Protein AF-A0A2D8RGD4-F1 (afdb_monomer_lite)

Sequence (128 aa):
MRTASVRATDQARSRNVQPSVYADGVKSLLLRKIRKAEHELVQLKMDYCRFIFGLSFGALVVSNGKLYVVDQVETETMQLLDTGDWSRPALQARPVDALAVSKKQLSAPVQLAPDWEIFRPADRTGRI

Structure (mmCIF, N/CA/C/O backbone):
data_AF-A0A2D8RGD4-F1
#
_entry.id   AF-A0A2D8RGD4-F1
#
loop_
_atom_site.group_PDB
_atom_site.id
_atom_site.type_symbol
_atom_site.label_atom_id
_atom_site.label_alt_id
_atom_site.label_comp_id
_atom_site.label_asym_id
_atom_site.label_entity_id
_atom_site.label_seq_id
_atom_site.pdbx_PDB_ins_code
_atom_site.Cartn_x
_atom_site.Cartn_y
_atom_site.Cartn_z
_atom_site.occupancy
_atom_site.B_iso_or_equiv
_atom_site.auth_seq_id
_atom_site.auth_comp_id
_atom_site.auth_asym_id
_atom_site.auth_atom_id
_atom_site.pdbx_PDB_model_num
ATOM 1 N N . MET A 1 1 ? 68.388 1.152 -61.575 1.00 41.06 1 MET A N 1
ATOM 2 C CA . MET A 1 1 ? 67.118 1.911 -61.565 1.00 41.06 1 MET A CA 1
ATOM 3 C C . MET A 1 1 ? 65.993 0.972 -61.139 1.00 41.06 1 MET A C 1
ATOM 5 O O . MET A 1 1 ? 65.692 0.047 -61.877 1.00 41.06 1 MET A O 1
ATOM 9 N N . ARG A 1 2 ? 65.443 1.136 -59.928 1.00 38.53 2 ARG A N 1
ATOM 10 C CA . ARG A 1 2 ? 64.254 0.419 -59.431 1.00 38.53 2 ARG A CA 1
ATOM 11 C C . ARG A 1 2 ? 63.224 1.479 -59.049 1.00 38.53 2 ARG A C 1
ATOM 13 O O . ARG A 1 2 ? 63.503 2.293 -58.175 1.00 38.53 2 ARG A O 1
ATOM 20 N N . THR A 1 3 ? 62.083 1.484 -59.720 1.00 45.16 3 THR A N 1
ATOM 21 C CA . THR A 1 3 ? 60.926 2.323 -59.400 1.00 45.16 3 THR A CA 1
ATOM 22 C C . THR A 1 3 ? 59.779 1.460 -58.882 1.00 45.16 3 THR A C 1
ATOM 24 O O . THR A 1 3 ? 59.635 0.304 -59.271 1.00 45.16 3 THR A O 1
ATOM 27 N N . ALA A 1 4 ? 58.969 2.097 -58.031 1.00 47.09 4 ALA A N 1
ATOM 28 C CA . ALA A 1 4 ? 57.676 1.688 -57.485 1.00 47.09 4 ALA A CA 1
ATOM 29 C C . ALA A 1 4 ? 57.671 0.646 -56.346 1.00 47.09 4 ALA A C 1
ATOM 31 O O . ALA A 1 4 ? 57.632 -0.560 -56.559 1.00 47.09 4 ALA A O 1
ATOM 32 N N . SER A 1 5 ? 57.545 1.150 -55.113 1.00 44.25 5 SER A N 1
ATOM 33 C CA . SER A 1 5 ? 56.768 0.481 -54.066 1.00 44.25 5 SER A CA 1
ATOM 34 C C . SER A 1 5 ? 55.856 1.519 -53.414 1.00 44.25 5 SER A C 1
ATOM 36 O O . SER A 1 5 ? 56.257 2.257 -52.520 1.00 44.25 5 SER A O 1
ATOM 38 N N . VAL A 1 6 ? 54.634 1.617 -53.937 1.00 54.03 6 VAL A N 1
ATOM 39 C CA . VAL A 1 6 ? 53.503 2.272 -53.276 1.00 54.03 6 VAL A CA 1
ATOM 40 C C . VAL A 1 6 ? 52.426 1.207 -53.113 1.00 54.03 6 VAL A C 1
ATOM 42 O O . VAL A 1 6 ? 51.729 0.878 -54.069 1.00 54.03 6 VAL A O 1
ATOM 45 N N . ARG A 1 7 ? 52.316 0.653 -51.905 1.00 44.59 7 ARG A N 1
ATOM 46 C CA . ARG A 1 7 ? 51.092 0.081 -51.319 1.00 44.59 7 ARG A CA 1
ATOM 47 C C . ARG A 1 7 ? 51.188 0.379 -49.822 1.00 44.59 7 ARG A C 1
ATOM 49 O O . ARG A 1 7 ? 52.087 -0.116 -49.160 1.00 44.59 7 ARG A O 1
ATOM 56 N N . ALA A 1 8 ? 50.512 1.411 -49.331 1.00 51.66 8 ALA A N 1
ATOM 57 C CA . ALA A 1 8 ? 49.110 1.350 -48.926 1.00 51.66 8 ALA A CA 1
ATOM 58 C C . ALA A 1 8 ? 48.865 0.236 -47.898 1.00 51.66 8 ALA A C 1
ATOM 60 O O . ALA A 1 8 ? 48.439 -0.854 -48.255 1.00 51.66 8 ALA A O 1
ATOM 61 N N . THR A 1 9 ? 49.094 0.560 -46.627 1.00 51.34 9 THR A N 1
ATOM 62 C CA . THR A 1 9 ? 48.307 0.043 -45.501 1.00 51.34 9 THR A CA 1
ATOM 63 C C . THR A 1 9 ? 48.176 1.161 -44.477 1.00 51.34 9 THR A C 1
ATOM 65 O O . THR A 1 9 ? 48.845 1.194 -43.447 1.00 51.34 9 THR A O 1
ATOM 68 N N . ASP A 1 10 ? 47.308 2.109 -44.815 1.00 50.66 10 ASP A N 1
ATOM 69 C CA . ASP A 1 10 ? 46.517 2.851 -43.843 1.00 50.66 10 ASP A CA 1
ATOM 70 C C . ASP A 1 10 ? 45.517 1.840 -43.262 1.00 50.66 10 ASP A C 1
ATOM 72 O O . ASP A 1 10 ? 44.430 1.633 -43.800 1.00 50.66 10 ASP A O 1
ATOM 76 N N . GLN A 1 11 ? 45.952 1.059 -42.268 1.00 50.38 11 GLN A N 1
ATOM 77 C CA . GLN A 1 11 ? 45.113 0.035 -41.658 1.00 50.38 11 GLN A CA 1
ATOM 78 C C . GLN A 1 11 ? 44.819 0.408 -40.215 1.00 50.38 11 GLN A C 1
ATOM 80 O O . GLN A 1 11 ? 45.558 0.108 -39.284 1.00 50.38 11 GLN A O 1
ATOM 85 N N . ALA A 1 12 ? 43.667 1.062 -40.095 1.00 45.91 12 ALA A N 1
ATOM 86 C CA . ALA A 1 12 ? 42.737 0.908 -38.997 1.00 45.91 12 ALA A CA 1
ATOM 87 C C . ALA A 1 12 ? 43.338 1.169 -37.616 1.00 45.91 12 ALA A C 1
ATOM 89 O O . ALA A 1 12 ? 43.724 0.282 -36.857 1.00 45.91 12 ALA A O 1
ATOM 90 N N . ARG A 1 13 ? 43.239 2.445 -37.261 1.00 45.28 13 ARG A N 1
ATOM 91 C CA . ARG A 1 13 ? 43.004 2.965 -35.918 1.00 45.28 13 ARG A CA 1
ATOM 92 C C . ARG A 1 13 ? 41.840 2.203 -35.254 1.00 45.28 13 ARG A C 1
ATOM 94 O O . ARG A 1 13 ? 40.733 2.721 -35.135 1.00 45.28 13 ARG A O 1
ATOM 101 N N . SER A 1 14 ? 42.079 0.962 -34.839 1.00 46.16 14 SER A N 1
ATOM 102 C CA . SER A 1 14 ? 41.156 0.172 -34.036 1.00 46.16 14 SER A CA 1
ATOM 103 C C . SER A 1 14 ? 41.191 0.760 -32.632 1.00 46.16 14 SER A C 1
ATOM 105 O O . SER A 1 14 ? 41.989 0.381 -31.775 1.00 46.16 14 SER A O 1
ATOM 107 N N . ARG A 1 15 ? 40.382 1.804 -32.424 1.00 55.75 15 ARG A N 1
ATOM 108 C CA . ARG A 1 15 ? 40.025 2.263 -31.086 1.00 55.75 15 ARG A CA 1
ATOM 109 C C . ARG A 1 15 ? 39.308 1.092 -30.425 1.00 55.75 15 ARG A C 1
ATOM 111 O O . ARG A 1 15 ? 38.109 0.920 -30.608 1.00 55.75 15 ARG A O 1
ATOM 118 N N . ASN A 1 16 ? 40.067 0.303 -29.672 1.00 52.88 16 ASN A N 1
ATOM 119 C CA . ASN A 1 16 ? 39.555 -0.569 -28.627 1.00 52.88 16 ASN A CA 1
ATOM 120 C C . ASN A 1 16 ? 38.773 0.318 -27.648 1.00 52.88 16 ASN A C 1
ATOM 122 O O . ASN A 1 16 ? 39.326 0.847 -26.684 1.00 52.88 16 ASN A O 1
ATOM 126 N N . VAL A 1 17 ? 37.490 0.549 -27.927 1.00 56.53 17 VAL A N 1
ATOM 127 C CA . VAL A 1 17 ? 36.562 1.025 -26.907 1.00 56.53 17 VAL A CA 1
ATOM 128 C C . VAL A 1 17 ? 36.437 -0.140 -25.943 1.00 56.53 17 VAL A C 1
ATOM 130 O O . VAL A 1 17 ? 35.811 -1.143 -26.267 1.00 56.53 17 VAL A O 1
ATOM 133 N N . GLN A 1 18 ? 37.126 -0.030 -24.807 1.00 55.38 18 GLN A N 1
ATOM 134 C CA . GLN A 1 18 ? 37.074 -0.994 -23.713 1.00 55.38 18 GLN A CA 1
ATOM 135 C C . GLN A 1 18 ? 35.596 -1.301 -23.405 1.00 55.38 18 GLN A C 1
ATOM 137 O O . GLN A 1 18 ? 34.888 -0.403 -22.935 1.00 55.38 18 GLN A O 1
ATOM 142 N N . PRO A 1 19 ? 35.107 -2.527 -23.677 1.00 55.00 19 PRO A N 1
ATOM 143 C CA . PRO A 1 19 ? 33.698 -2.876 -23.492 1.00 55.00 19 PRO A CA 1
ATOM 144 C C . PRO A 1 19 ? 33.215 -2.655 -22.054 1.00 55.00 19 PRO A C 1
ATOM 146 O O . PRO A 1 19 ? 32.034 -2.393 -21.839 1.00 55.00 19 PRO A O 1
ATOM 149 N N . SER A 1 20 ? 34.134 -2.697 -21.083 1.00 63.41 20 SER A N 1
ATOM 150 C CA . SER A 1 20 ? 33.866 -2.474 -19.661 1.00 63.41 20 SER A CA 1
ATOM 151 C C . SER A 1 20 ? 33.299 -1.085 -19.367 1.00 63.41 20 SER A C 1
ATOM 153 O O . SER A 1 20 ? 32.288 -0.986 -18.687 1.00 63.41 20 SER A O 1
ATOM 155 N N . VAL A 1 21 ? 33.852 -0.013 -19.944 1.00 62.34 21 VAL A N 1
ATOM 156 C CA . VAL A 1 21 ? 33.427 1.365 -19.619 1.00 62.34 21 VAL A CA 1
ATOM 157 C C . VAL A 1 21 ? 32.029 1.670 -20.166 1.00 62.34 21 VAL A C 1
ATOM 159 O O . VAL A 1 21 ? 31.222 2.328 -19.507 1.00 62.34 21 VAL A O 1
ATOM 162 N N . TYR A 1 22 ? 31.712 1.162 -21.359 1.00 69.62 22 TYR A N 1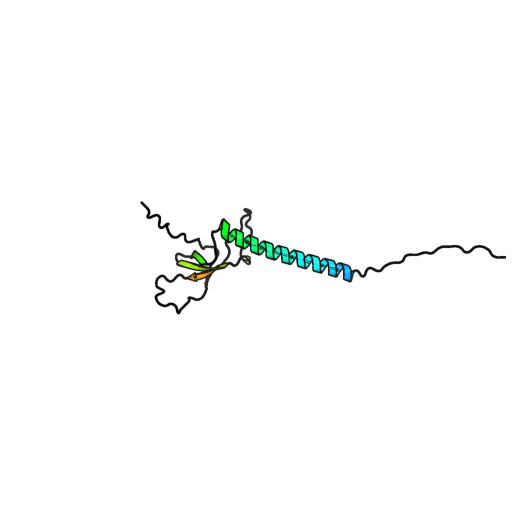
ATOM 163 C CA . TYR A 1 22 ? 30.365 1.275 -21.921 1.00 69.62 22 TYR A CA 1
ATOM 164 C C . TYR A 1 22 ? 29.363 0.409 -21.143 1.00 69.62 22 TYR A C 1
ATOM 166 O O . TYR A 1 22 ? 28.285 0.889 -20.792 1.00 69.62 22 TYR A O 1
ATOM 174 N N . ALA A 1 23 ? 29.731 -0.833 -20.814 1.00 77.75 23 ALA A N 1
ATOM 175 C CA . ALA A 1 23 ? 28.897 -1.730 -20.018 1.00 77.75 23 ALA A CA 1
ATOM 176 C C . ALA A 1 23 ? 28.605 -1.165 -18.616 1.00 77.75 23 ALA A C 1
ATOM 178 O O . ALA A 1 23 ? 27.465 -1.236 -18.156 1.00 77.75 23 ALA A O 1
ATOM 179 N N . ASP A 1 24 ? 29.585 -0.527 -17.975 1.00 82.31 24 ASP A N 1
ATOM 180 C CA . ASP A 1 24 ? 29.432 0.111 -16.664 1.00 82.31 24 ASP A CA 1
ATOM 181 C C . ASP A 1 24 ? 28.535 1.360 -16.731 1.00 82.31 24 ASP A C 1
ATOM 183 O O . ASP A 1 24 ? 27.671 1.575 -15.869 1.00 82.31 24 ASP A O 1
ATOM 187 N N . GLY A 1 25 ? 28.660 2.158 -17.798 1.00 89.94 25 GLY A N 1
ATOM 188 C CA . GLY A 1 25 ? 27.772 3.292 -18.068 1.00 89.94 25 GLY A CA 1
ATOM 189 C C . GLY A 1 25 ? 26.319 2.867 -18.307 1.00 89.94 25 GLY A C 1
ATOM 190 O O . GLY A 1 25 ? 25.389 3.451 -17.747 1.00 89.94 25 GLY A O 1
ATOM 191 N N . VAL A 1 26 ? 26.103 1.804 -19.084 1.00 93.31 26 VAL A N 1
ATOM 192 C CA . VAL A 1 26 ? 24.759 1.260 -19.332 1.00 93.31 26 VAL A CA 1
ATOM 193 C C . VAL A 1 26 ? 24.175 0.645 -18.059 1.00 93.31 26 VAL A C 1
ATOM 195 O O . VAL A 1 26 ? 23.033 0.942 -17.706 1.00 93.31 26 VAL A O 1
ATOM 198 N N . LYS A 1 27 ? 24.952 -0.153 -17.320 1.00 94.31 27 LYS A N 1
ATOM 199 C CA . LYS A 1 27 ? 24.528 -0.765 -16.052 1.00 94.31 27 LYS A CA 1
ATOM 200 C C . LYS A 1 27 ? 24.097 0.287 -15.032 1.00 94.31 27 LYS A C 1
ATOM 202 O O . LYS A 1 27 ? 23.022 0.168 -14.445 1.00 94.31 27 LYS A O 1
ATOM 207 N N . SER A 1 28 ? 24.901 1.330 -14.831 1.00 94.50 28 SER A N 1
ATOM 208 C CA . SER A 1 28 ? 24.573 2.412 -13.894 1.00 94.50 28 SER A CA 1
ATOM 209 C C . SER A 1 28 ? 23.312 3.180 -14.307 1.00 94.50 28 SER A C 1
ATOM 211 O O . SER A 1 28 ? 22.463 3.472 -13.459 1.00 94.50 28 SER A O 1
ATOM 213 N N . LEU A 1 29 ? 23.126 3.438 -15.607 1.00 96.62 29 LEU A N 1
ATOM 214 C CA . LEU A 1 29 ? 21.899 4.035 -16.135 1.00 96.62 29 LEU A CA 1
ATOM 215 C C . LEU A 1 29 ? 20.669 3.161 -15.856 1.00 96.62 29 LEU A C 1
ATOM 217 O O . LEU A 1 29 ? 19.642 3.687 -15.423 1.00 96.62 29 LEU A O 1
ATOM 221 N N . LEU A 1 30 ? 20.761 1.852 -16.106 1.00 96.62 30 LEU A N 1
ATOM 222 C CA . LEU A 1 30 ? 19.666 0.909 -15.872 1.00 96.62 30 LEU A CA 1
ATOM 223 C C . LEU A 1 30 ? 19.297 0.839 -14.390 1.00 96.62 30 LEU A C 1
ATOM 225 O O . LEU A 1 30 ? 18.125 0.988 -14.061 1.00 96.62 30 LEU A O 1
ATOM 229 N N . LEU A 1 31 ? 20.280 0.727 -13.492 1.00 97.06 31 LEU A N 1
ATOM 230 C CA . LEU A 1 31 ? 20.033 0.738 -12.045 1.00 97.06 31 LEU A CA 1
ATOM 231 C C . LEU A 1 31 ? 19.339 2.025 -11.590 1.00 97.06 31 LEU A C 1
ATOM 233 O O . LEU A 1 31 ? 18.412 1.978 -10.784 1.00 97.06 31 LEU A O 1
ATOM 237 N N . ARG A 1 32 ? 19.741 3.182 -12.131 1.00 98.00 32 ARG A N 1
ATOM 238 C CA . ARG A 1 32 ? 19.075 4.458 -11.837 1.00 98.00 32 ARG A CA 1
ATOM 239 C C . ARG A 1 32 ? 17.622 4.469 -12.314 1.00 98.00 32 ARG A C 1
ATOM 241 O O . ARG A 1 32 ? 16.763 4.981 -11.604 1.00 98.00 32 ARG A O 1
ATOM 248 N N . LYS A 1 33 ? 17.348 3.929 -13.506 1.00 98.19 33 LYS A N 1
ATOM 249 C CA . LYS A 1 33 ? 15.984 3.837 -14.051 1.00 98.19 33 LYS A CA 1
ATOM 250 C C . LYS A 1 33 ? 15.104 2.902 -13.225 1.00 98.19 33 LYS A C 1
ATOM 252 O O . LYS A 1 33 ? 13.980 3.279 -12.926 1.00 98.19 33 LYS A O 1
ATOM 257 N N . ILE A 1 34 ? 15.631 1.743 -12.829 1.00 98.00 34 ILE A N 1
ATOM 258 C CA . ILE A 1 34 ? 14.927 0.771 -11.984 1.00 98.00 34 ILE A CA 1
ATOM 259 C C . ILE A 1 34 ? 14.552 1.414 -10.649 1.00 98.00 34 ILE A C 1
ATOM 261 O O . ILE A 1 34 ? 13.372 1.502 -10.345 1.00 98.00 34 ILE A O 1
ATOM 265 N N . ARG A 1 35 ? 15.519 1.995 -9.927 1.00 97.88 35 ARG A N 1
ATOM 266 C CA . ARG A 1 35 ? 15.257 2.666 -8.639 1.00 97.88 35 ARG A CA 1
ATOM 267 C C . ARG A 1 35 ? 14.229 3.787 -8.747 1.00 97.88 35 ARG A C 1
ATOM 269 O O . ARG A 1 35 ? 13.420 3.980 -7.846 1.00 97.88 35 ARG A O 1
ATOM 276 N N . LYS A 1 36 ? 14.268 4.545 -9.848 1.00 97.94 36 LYS A N 1
ATOM 277 C CA . LYS A 1 36 ? 13.278 5.593 -10.108 1.00 97.94 36 LYS A CA 1
ATOM 278 C C . LYS A 1 36 ? 11.879 4.991 -10.274 1.00 97.94 36 LYS A C 1
ATOM 280 O O . LYS A 1 36 ? 10.953 5.464 -9.626 1.00 97.94 36 LYS A O 1
ATOM 285 N N . ALA A 1 37 ? 11.747 3.954 -11.098 1.00 98.19 37 ALA A N 1
ATOM 286 C CA . ALA A 1 37 ? 10.475 3.276 -11.324 1.00 98.19 37 ALA A CA 1
ATOM 287 C C . ALA A 1 37 ? 9.942 2.595 -10.049 1.00 98.19 37 ALA A C 1
ATOM 289 O O . ALA A 1 37 ? 8.748 2.655 -9.784 1.00 98.19 37 ALA A O 1
ATOM 290 N N . GLU A 1 38 ? 10.815 2.000 -9.232 1.00 96.81 38 GLU A N 1
ATOM 291 C CA . GLU A 1 38 ? 10.456 1.415 -7.933 1.00 96.81 38 GLU A CA 1
ATOM 292 C C . GLU A 1 38 ? 9.878 2.472 -6.984 1.00 96.81 38 GLU A C 1
ATOM 294 O O . GLU A 1 38 ? 8.810 2.271 -6.408 1.00 96.81 38 GLU A O 1
ATOM 299 N N . HIS A 1 39 ? 10.535 3.629 -6.868 1.00 97.62 39 HIS A N 1
ATOM 300 C CA . HIS A 1 39 ? 10.038 4.735 -6.051 1.00 97.62 39 HIS A CA 1
ATOM 301 C C . HIS A 1 39 ? 8.700 5.287 -6.571 1.00 97.62 39 HIS A C 1
ATOM 303 O O . HIS A 1 39 ? 7.777 5.512 -5.788 1.00 97.62 39 HIS A O 1
ATOM 309 N N . GLU A 1 40 ? 8.572 5.476 -7.889 1.00 97.62 40 GLU A N 1
ATOM 310 C CA . GLU A 1 40 ? 7.315 5.902 -8.520 1.00 97.62 40 GLU A CA 1
ATOM 311 C C . GLU A 1 40 ? 6.184 4.895 -8.257 1.00 97.62 40 GLU A C 1
ATOM 313 O O . GLU A 1 40 ? 5.070 5.297 -7.926 1.00 97.62 40 GLU A O 1
ATOM 318 N N . LEU A 1 41 ? 6.467 3.590 -8.321 1.00 96.25 41 LEU A N 1
ATOM 319 C CA . LEU A 1 41 ? 5.485 2.547 -8.031 1.00 96.25 41 LEU A CA 1
ATOM 320 C C . LEU A 1 41 ? 5.025 2.573 -6.567 1.00 96.25 41 LEU A C 1
ATOM 322 O O . LEU A 1 41 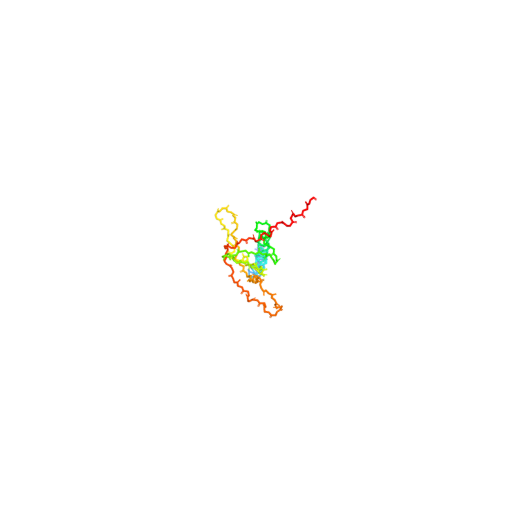? 3.827 2.472 -6.311 1.00 96.25 41 LEU A O 1
ATOM 326 N N . VAL A 1 42 ? 5.943 2.730 -5.607 1.00 95.44 42 VAL A N 1
ATOM 327 C CA . VAL A 1 42 ? 5.592 2.848 -4.179 1.00 95.44 42 VAL A CA 1
ATOM 328 C C . VAL A 1 42 ? 4.684 4.055 -3.943 1.00 95.44 42 VAL A C 1
ATOM 330 O O . VAL A 1 42 ? 3.677 3.942 -3.242 1.00 95.44 42 VAL A O 1
ATOM 333 N N . GLN A 1 43 ? 4.991 5.193 -4.569 1.00 94.94 43 GLN A N 1
ATOM 334 C CA . GLN A 1 43 ? 4.162 6.390 -4.469 1.00 94.94 43 GLN A CA 1
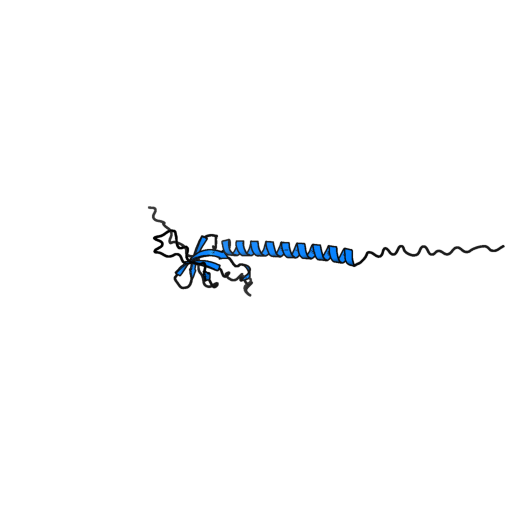ATOM 335 C C . GLN A 1 43 ? 2.758 6.157 -5.049 1.00 94.94 43 GLN A C 1
ATOM 337 O O . GLN A 1 43 ? 1.766 6.454 -4.385 1.00 94.94 43 GLN A O 1
ATOM 342 N N . LEU A 1 44 ? 2.659 5.551 -6.236 1.00 96.75 44 LEU A N 1
ATOM 343 C CA . LEU A 1 44 ? 1.371 5.225 -6.855 1.00 96.75 44 LEU A CA 1
ATOM 344 C C . LEU A 1 44 ? 0.549 4.241 -6.013 1.00 96.75 44 LEU A C 1
ATOM 346 O O . LEU A 1 44 ? -0.666 4.394 -5.910 1.00 96.75 44 LEU A O 1
ATOM 350 N N . LYS A 1 45 ? 1.189 3.259 -5.368 1.00 95.75 45 LYS A N 1
ATOM 351 C CA . LYS A 1 45 ? 0.520 2.346 -4.428 1.00 95.75 45 LYS A CA 1
ATOM 352 C C . LYS A 1 45 ? -0.045 3.087 -3.212 1.00 95.75 45 LYS A C 1
ATOM 354 O O . LYS A 1 45 ? -1.171 2.806 -2.803 1.00 95.75 45 LYS A O 1
ATOM 359 N N . MET A 1 46 ? 0.696 4.046 -2.653 1.00 94.88 46 MET A N 1
ATOM 360 C CA . MET A 1 46 ? 0.203 4.896 -1.559 1.00 94.88 46 MET A CA 1
ATOM 361 C C . MET A 1 46 ? -0.983 5.761 -1.996 1.00 94.88 46 MET A C 1
ATOM 363 O O . MET A 1 46 ? -1.978 5.843 -1.274 1.00 94.88 46 MET A O 1
ATOM 367 N N . ASP A 1 47 ? -0.913 6.357 -3.188 1.00 95.50 47 ASP A N 1
ATOM 368 C CA . ASP A 1 47 ? -2.021 7.126 -3.758 1.00 95.50 47 ASP A CA 1
ATOM 369 C C . ASP A 1 47 ? -3.250 6.234 -3.986 1.00 95.50 47 ASP A C 1
ATOM 371 O O . ASP A 1 47 ? -4.363 6.614 -3.623 1.00 95.50 47 ASP A O 1
ATOM 375 N N . TYR A 1 48 ? -3.063 5.011 -4.491 1.00 96.00 48 TYR A N 1
ATOM 376 C CA . TYR A 1 48 ? -4.140 4.031 -4.633 1.00 96.00 48 TYR A CA 1
ATOM 377 C C . TYR A 1 48 ? -4.785 3.708 -3.278 1.00 96.00 48 TYR A C 1
ATOM 379 O O . TYR A 1 48 ? -6.009 3.751 -3.149 1.00 96.00 48 TYR A O 1
ATOM 387 N N . CYS A 1 49 ? -3.984 3.478 -2.231 1.00 94.06 49 CYS A N 1
ATOM 388 C CA . CYS A 1 49 ? -4.501 3.263 -0.876 1.00 94.06 49 CYS A CA 1
ATOM 389 C C . CYS A 1 49 ? -5.333 4.454 -0.385 1.00 94.06 49 CYS A C 1
ATOM 391 O O . CYS A 1 49 ? -6.417 4.274 0.172 1.00 94.06 49 CYS A O 1
ATOM 393 N N . ARG A 1 50 ? -4.860 5.676 -0.637 1.00 93.31 50 ARG A N 1
ATOM 394 C CA . ARG A 1 50 ? -5.551 6.904 -0.245 1.00 93.31 50 ARG A CA 1
ATOM 395 C C . ARG A 1 50 ? -6.864 7.102 -0.995 1.00 93.31 50 ARG A C 1
ATOM 397 O O . ARG A 1 50 ? -7.874 7.396 -0.363 1.00 93.31 50 ARG A O 1
ATOM 404 N N . PHE A 1 51 ? -6.861 6.989 -2.320 1.00 94.19 51 PHE A N 1
ATOM 405 C CA . PHE A 1 51 ? -8.009 7.369 -3.146 1.00 94.19 51 PHE A CA 1
ATOM 406 C C . PHE A 1 51 ? -9.023 6.244 -3.335 1.00 94.19 51 PHE A C 1
ATOM 408 O O . PHE A 1 51 ? -10.219 6.520 -3.375 1.00 94.19 51 PHE A O 1
ATOM 415 N N . ILE A 1 52 ? -8.567 4.993 -3.425 1.00 94.44 52 ILE A N 1
ATOM 416 C CA . ILE A 1 52 ? -9.442 3.842 -3.677 1.00 94.44 52 ILE A CA 1
ATOM 417 C C . ILE A 1 52 ? -9.904 3.218 -2.364 1.00 94.44 52 ILE A C 1
ATOM 419 O O . ILE A 1 52 ? -11.093 2.958 -2.191 1.00 94.44 52 ILE A O 1
ATOM 423 N N . PHE A 1 53 ? -8.993 3.029 -1.405 1.00 92.81 53 PHE A N 1
ATOM 424 C CA . PHE A 1 53 ? -9.356 2.457 -0.105 1.00 92.81 53 PHE A CA 1
ATOM 425 C C . PHE A 1 53 ? -9.726 3.498 0.950 1.00 92.81 53 PHE A C 1
ATOM 427 O O . PHE A 1 53 ? -10.250 3.120 1.992 1.00 92.81 53 PHE A O 1
ATOM 434 N N . GLY A 1 54 ? -9.495 4.791 0.703 1.00 91.12 54 GLY A N 1
ATOM 435 C CA . GLY A 1 54 ? -9.762 5.848 1.684 1.00 91.12 54 GLY A CA 1
ATOM 436 C C . GLY A 1 54 ? -8.773 5.859 2.853 1.00 91.12 54 GLY A C 1
ATOM 437 O O . GLY A 1 54 ? -9.080 6.406 3.911 1.00 91.12 54 GLY A O 1
ATOM 438 N N . LEU A 1 55 ? -7.607 5.231 2.692 1.00 91.06 55 LEU A N 1
ATOM 439 C CA . LEU A 1 55 ? -6.637 5.047 3.760 1.00 91.06 55 LEU A CA 1
ATOM 440 C C . LEU A 1 55 ? -5.648 6.222 3.802 1.00 91.06 55 LEU A C 1
ATOM 442 O O . LEU A 1 55 ? -4.797 6.381 2.930 1.00 91.06 55 LEU A O 1
ATOM 446 N N . SER A 1 56 ? -5.768 7.068 4.825 1.00 81.88 56 SER A N 1
ATOM 447 C CA . SER A 1 56 ? -4.846 8.173 5.111 1.00 81.88 56 SER A CA 1
ATOM 448 C C . SER A 1 56 ? -4.020 7.911 6.372 1.00 81.88 56 SER A C 1
ATOM 450 O O . SER A 1 56 ? -4.334 7.027 7.166 1.00 81.88 56 SER A O 1
ATOM 452 N N . PHE A 1 57 ? -2.977 8.712 6.601 1.00 75.75 57 PHE A N 1
ATOM 453 C CA . PHE A 1 57 ? -2.253 8.685 7.873 1.00 75.75 57 PHE A CA 1
ATOM 454 C C . PHE A 1 57 ? -3.216 8.949 9.041 1.00 75.75 57 PHE A C 1
ATOM 456 O O . PHE A 1 57 ? -4.019 9.884 8.973 1.00 75.75 57 PHE A O 1
ATOM 463 N N . GLY A 1 58 ? -3.166 8.112 10.081 1.00 82.44 58 GLY A N 1
ATOM 464 C CA . GLY A 1 58 ? -4.081 8.193 11.219 1.00 82.44 58 GLY A CA 1
ATOM 465 C C . GLY A 1 58 ? -5.529 7.799 10.908 1.00 82.44 58 GLY A C 1
ATOM 466 O O . GLY A 1 58 ? -6.411 8.070 11.723 1.00 82.44 58 GLY A O 1
ATOM 467 N N . ALA A 1 59 ? -5.797 7.186 9.748 1.00 89.56 59 ALA A N 1
ATOM 468 C CA . ALA A 1 59 ? -7.117 6.652 9.444 1.00 89.56 59 ALA A CA 1
ATOM 469 C C . ALA A 1 59 ? -7.530 5.604 10.481 1.00 89.56 59 ALA A C 1
ATOM 471 O O . ALA A 1 59 ? -6.701 4.877 11.034 1.00 89.56 59 ALA A O 1
ATOM 472 N N . LEU A 1 60 ? -8.835 5.533 10.722 1.00 92.38 60 LEU A N 1
ATOM 473 C CA . LEU A 1 60 ? -9.430 4.526 11.579 1.00 92.38 60 LEU A CA 1
ATOM 474 C C . LEU A 1 60 ? -9.878 3.345 10.726 1.00 92.38 60 LEU A C 1
ATOM 476 O O . LEU A 1 60 ? -10.593 3.522 9.740 1.00 92.38 60 LEU A O 1
ATOM 480 N N . VAL A 1 61 ? -9.474 2.143 11.119 1.00 93.25 61 VAL A N 1
ATOM 481 C CA . VAL A 1 61 ? -9.860 0.896 10.458 1.00 93.25 61 VAL A CA 1
ATOM 482 C C . VAL A 1 61 ? -10.459 -0.075 11.464 1.00 93.25 61 VAL A C 1
ATOM 484 O O . VAL A 1 61 ? -10.066 -0.099 12.629 1.00 93.25 61 VAL A O 1
ATOM 487 N N . VAL A 1 62 ? -11.413 -0.881 11.018 1.00 93.19 62 VAL A N 1
ATOM 488 C CA . VAL A 1 62 ? -11.969 -1.994 11.784 1.00 93.19 62 VAL A CA 1
ATOM 489 C C . VAL A 1 62 ? -11.386 -3.287 11.240 1.00 93.19 62 VAL A C 1
ATOM 491 O O . VAL A 1 62 ? -11.471 -3.538 10.045 1.00 93.19 62 VAL A O 1
ATOM 494 N N . SER A 1 63 ? -10.822 -4.122 12.106 1.00 92.56 63 SER A N 1
ATOM 495 C CA . SER A 1 63 ? -10.466 -5.508 11.780 1.00 92.56 63 SER A CA 1
ATOM 496 C C . SER A 1 63 ? -10.959 -6.396 12.913 1.00 92.56 63 SER A C 1
ATOM 498 O O . SER A 1 63 ? -10.817 -6.045 14.088 1.00 92.56 63 SER A O 1
ATOM 500 N N . ASN A 1 64 ? -11.596 -7.520 12.577 1.00 90.12 64 ASN A N 1
ATOM 501 C CA . ASN A 1 64 ? -12.142 -8.464 13.559 1.00 90.12 64 ASN A CA 1
ATOM 502 C C . ASN A 1 64 ? -13.033 -7.794 14.634 1.00 90.12 64 ASN A C 1
ATOM 504 O O . ASN A 1 64 ? -12.974 -8.127 15.818 1.00 90.12 64 ASN A O 1
ATOM 508 N N . GLY A 1 65 ? -13.825 -6.791 14.231 1.00 87.94 65 GLY A N 1
ATOM 509 C CA . GLY A 1 65 ? -14.728 -6.039 15.113 1.00 87.94 65 GLY A CA 1
ATOM 510 C C . GLY A 1 65 ? -14.053 -5.051 16.075 1.00 87.94 65 GLY A C 1
ATOM 511 O O . GLY A 1 65 ? -14.741 -4.436 16.887 1.00 87.94 65 GLY A O 1
ATOM 512 N N . LYS A 1 66 ? -12.728 -4.873 16.003 1.00 90.19 66 LYS A N 1
ATOM 513 C CA . LYS A 1 66 ? -11.969 -3.921 16.827 1.00 90.19 66 LYS A CA 1
ATOM 514 C C . LYS A 1 66 ? -11.499 -2.737 15.994 1.00 90.19 66 LYS A C 1
ATOM 516 O O . LYS A 1 66 ? -11.154 -2.895 14.827 1.00 90.19 66 LYS A O 1
ATOM 521 N N . LEU A 1 67 ? -11.478 -1.559 16.612 1.00 91.31 67 LEU A N 1
ATOM 522 C CA . LEU A 1 67 ? -11.051 -0.314 15.983 1.00 91.31 67 LEU A CA 1
ATOM 523 C C . LEU A 1 67 ? -9.547 -0.099 16.181 1.00 91.31 67 LEU A C 1
ATOM 525 O O . LEU A 1 67 ? -9.038 -0.249 17.292 1.00 91.31 67 LEU A O 1
ATOM 529 N N . TYR A 1 68 ? -8.854 0.304 15.122 1.00 91.62 68 TYR A N 1
ATOM 530 C CA . TYR A 1 68 ? -7.424 0.590 15.119 1.00 91.62 68 TYR A CA 1
ATOM 531 C C . TYR A 1 68 ? -7.138 1.926 14.427 1.00 91.62 68 TYR A C 1
ATOM 533 O O . TYR A 1 68 ? -7.827 2.299 13.481 1.00 91.62 68 TYR A O 1
ATOM 541 N N . VAL A 1 69 ? -6.104 2.633 14.882 1.00 91.50 69 VAL A N 1
ATOM 542 C CA . VAL A 1 69 ? -5.502 3.774 14.178 1.00 91.50 69 VAL A CA 1
ATOM 543 C C . VAL A 1 69 ? -4.324 3.259 13.369 1.00 91.50 69 VAL A C 1
ATOM 545 O O . VAL A 1 69 ? -3.434 2.613 13.923 1.00 91.50 69 VAL A O 1
ATOM 548 N N . VAL A 1 70 ? -4.310 3.562 12.074 1.00 92.12 70 VAL A N 1
ATOM 549 C CA . VAL A 1 70 ? -3.218 3.184 11.175 1.00 92.12 70 VAL A CA 1
ATOM 550 C C . VAL A 1 70 ? -1.990 4.057 11.428 1.00 92.12 70 VAL A C 1
ATOM 552 O O . VAL A 1 70 ? -2.068 5.284 11.330 1.00 92.12 70 VAL A O 1
ATOM 555 N N . ASP A 1 71 ? -0.854 3.411 11.690 1.00 90.56 71 ASP A N 1
ATOM 556 C CA . ASP A 1 71 ? 0.451 4.060 11.826 1.00 90.56 71 ASP A CA 1
ATOM 557 C C . ASP A 1 71 ? 1.266 3.953 10.528 1.00 90.56 71 ASP A C 1
ATOM 559 O O . ASP A 1 71 ? 1.837 4.947 10.075 1.00 90.56 71 ASP A O 1
ATOM 563 N N . GLN A 1 72 ? 1.311 2.764 9.911 1.00 91.44 72 GLN A N 1
ATOM 564 C CA . GLN A 1 72 ? 2.051 2.519 8.668 1.00 91.44 72 GLN A CA 1
ATOM 565 C C . GLN A 1 72 ? 1.296 1.602 7.700 1.00 91.44 72 GLN A C 1
ATOM 567 O O . GLN A 1 72 ? 0.483 0.766 8.097 1.00 91.44 72 GLN A O 1
ATOM 572 N N . VAL A 1 73 ? 1.608 1.768 6.413 1.00 93.50 73 VAL A N 1
ATOM 573 C CA . VAL A 1 73 ? 1.015 1.033 5.289 1.00 93.50 73 VAL A CA 1
ATOM 574 C C . VAL A 1 73 ? 2.106 0.246 4.581 1.00 93.50 73 VAL A C 1
ATOM 576 O O . VAL A 1 73 ? 3.055 0.835 4.062 1.00 93.50 73 VAL A O 1
ATOM 579 N N . GLU A 1 74 ? 1.968 -1.075 4.513 1.00 93.19 74 GLU A N 1
ATOM 580 C CA . GLU A 1 74 ? 2.964 -1.939 3.878 1.00 93.19 74 GLU A CA 1
ATOM 581 C C . GLU A 1 74 ? 2.613 -2.189 2.412 1.00 93.19 74 GLU A C 1
ATOM 583 O O . GLU A 1 74 ? 2.058 -3.221 2.033 1.00 93.19 74 GLU A O 1
ATOM 588 N N . THR A 1 75 ? 2.951 -1.228 1.554 1.00 93.12 75 THR A N 1
ATOM 589 C CA . THR A 1 75 ? 2.652 -1.280 0.109 1.00 93.12 75 THR A CA 1
ATOM 590 C C . THR A 1 75 ? 3.310 -2.452 -0.627 1.00 93.12 75 THR A C 1
ATOM 592 O O . THR A 1 75 ? 2.826 -2.879 -1.679 1.00 93.12 75 THR A O 1
ATOM 595 N N . GLU A 1 76 ? 4.387 -3.015 -0.081 1.00 93.12 76 GLU A N 1
ATOM 596 C CA . GLU A 1 76 ? 5.059 -4.205 -0.618 1.00 93.12 76 GLU A CA 1
ATOM 597 C C . GLU A 1 76 ? 4.157 -5.445 -0.594 1.00 93.12 76 GLU A C 1
ATOM 599 O O . GLU A 1 76 ? 4.251 -6.286 -1.483 1.00 93.12 76 GLU A O 1
ATOM 604 N N . THR A 1 77 ? 3.223 -5.519 0.359 1.00 94.50 77 THR A N 1
ATOM 605 C CA . THR A 1 77 ? 2.269 -6.634 0.476 1.00 94.50 77 THR A CA 1
ATOM 606 C C . THR A 1 77 ? 1.134 -6.572 -0.549 1.00 94.50 77 THR A C 1
ATOM 608 O O . THR A 1 77 ? 0.423 -7.558 -0.737 1.00 94.50 77 THR A O 1
ATOM 611 N N . MET A 1 78 ? 0.964 -5.436 -1.235 1.00 94.88 78 MET A N 1
ATOM 612 C CA . MET A 1 78 ? -0.053 -5.284 -2.274 1.00 94.88 78 MET A CA 1
ATOM 613 C C . MET A 1 78 ? 0.327 -6.077 -3.521 1.00 94.88 78 MET A C 1
ATOM 615 O O . MET A 1 78 ? 1.418 -5.895 -4.075 1.00 94.88 78 MET A O 1
ATOM 619 N N . GLN A 1 79 ? -0.622 -6.869 -4.008 1.00 95.00 79 GLN A N 1
ATOM 620 C CA . GLN A 1 79 ? -0.505 -7.675 -5.217 1.00 95.00 79 GLN A CA 1
ATOM 621 C C . GLN A 1 79 ? -1.473 -7.165 -6.283 1.00 95.00 79 GLN A C 1
ATOM 623 O O . GLN A 1 79 ? -2.573 -6.715 -5.962 1.00 95.00 79 GLN A O 1
ATOM 628 N N . LEU A 1 80 ? -1.051 -7.221 -7.547 1.00 94.88 80 LEU A N 1
ATOM 629 C CA . LEU A 1 80 ? -1.941 -6.984 -8.677 1.00 94.88 80 LEU A CA 1
ATOM 630 C C . LEU A 1 80 ? -2.795 -8.239 -8.869 1.00 94.88 80 LEU A C 1
ATOM 632 O O . LEU A 1 80 ? -2.255 -9.330 -9.042 1.00 94.88 80 LEU A O 1
ATOM 636 N N . LEU A 1 81 ? -4.107 -8.078 -8.795 1.00 94.38 81 LEU A N 1
ATOM 637 C CA . LEU A 1 81 ? -5.077 -9.148 -8.972 1.00 94.38 81 LEU A CA 1
ATOM 638 C C . LEU A 1 81 ? -5.356 -9.372 -10.461 1.00 94.38 81 LEU A C 1
ATOM 640 O O . LEU A 1 81 ? -5.149 -8.483 -11.288 1.00 94.38 81 LEU A O 1
ATOM 644 N N . ASP A 1 82 ? -5.913 -10.535 -10.795 1.00 94.88 82 ASP A N 1
ATOM 645 C CA . ASP A 1 82 ? -6.278 -10.886 -12.175 1.00 94.88 82 ASP A CA 1
ATOM 646 C C . ASP A 1 82 ? -7.335 -9.943 -12.779 1.00 94.88 82 ASP A C 1
ATOM 648 O O . ASP A 1 82 ? -7.456 -9.833 -13.997 1.00 94.88 82 ASP A O 1
ATOM 652 N N . THR A 1 83 ? -8.088 -9.227 -11.936 1.00 92.25 83 THR A N 1
ATOM 653 C CA . THR A 1 83 ? -9.053 -8.202 -12.365 1.00 92.25 83 THR A CA 1
ATOM 654 C C . THR A 1 83 ? -8.385 -6.912 -12.845 1.00 92.25 83 THR A C 1
ATOM 656 O O . THR A 1 83 ? -9.048 -6.071 -13.446 1.00 92.25 83 THR A O 1
ATOM 659 N N . GLY A 1 84 ? -7.084 -6.746 -12.587 1.00 91.25 84 GLY A N 1
ATOM 660 C CA . GLY A 1 84 ? -6.342 -5.506 -12.807 1.00 91.25 84 GLY A CA 1
ATOM 661 C C . GLY A 1 84 ? -6.352 -4.546 -11.612 1.00 91.25 84 GLY A C 1
ATOM 662 O O . GLY A 1 84 ? -5.684 -3.513 -11.668 1.00 91.25 84 GLY A O 1
ATOM 663 N N . ASP A 1 85 ? -7.057 -4.881 -10.526 1.00 93.88 85 ASP A N 1
ATOM 664 C CA . ASP A 1 85 ? -7.056 -4.103 -9.283 1.00 93.88 85 ASP A CA 1
ATOM 665 C C . ASP A 1 85 ? -5.896 -4.492 -8.366 1.00 93.88 85 ASP A C 1
ATOM 667 O O . ASP A 1 85 ? -5.371 -5.604 -8.424 1.00 93.88 85 ASP A O 1
ATOM 671 N N . TRP A 1 86 ? -5.514 -3.590 -7.464 1.00 95.25 86 TRP A N 1
ATOM 672 C CA . TRP A 1 86 ? -4.552 -3.915 -6.414 1.00 95.25 86 TRP A CA 1
ATOM 673 C C . TRP A 1 86 ? -5.260 -4.444 -5.167 1.00 95.25 86 TRP A C 1
ATOM 675 O O . TRP A 1 86 ? -6.309 -3.937 -4.773 1.00 95.25 86 TRP A O 1
ATOM 685 N N . SER A 1 87 ? -4.664 -5.435 -4.505 1.00 95.25 87 SER A N 1
ATOM 686 C CA . SER A 1 87 ? -5.139 -5.933 -3.213 1.00 95.25 87 SER A CA 1
ATOM 687 C C . SER A 1 87 ? -4.953 -4.894 -2.099 1.00 95.25 87 SER A C 1
ATOM 689 O O . SER A 1 87 ? -4.111 -3.995 -2.188 1.00 95.25 87 SER A O 1
ATOM 691 N N . ARG A 1 88 ? -5.706 -5.042 -1.000 1.00 95.12 88 ARG A N 1
ATOM 692 C CA . ARG A 1 88 ? -5.467 -4.244 0.211 1.00 95.12 88 ARG A CA 1
ATOM 693 C C . ARG A 1 88 ? -4.075 -4.557 0.787 1.00 95.12 88 ARG A C 1
ATOM 695 O O . ARG A 1 88 ? -3.671 -5.723 0.765 1.00 95.12 88 ARG A O 1
ATOM 702 N N . PRO A 1 89 ? -3.336 -3.551 1.287 1.00 95.50 89 PRO A N 1
ATOM 703 C CA . PRO A 1 89 ? -2.081 -3.770 1.998 1.00 95.50 89 PRO A CA 1
ATOM 704 C C . PRO A 1 89 ? -2.311 -4.339 3.404 1.00 95.50 89 PRO A C 1
ATOM 706 O O . PRO A 1 89 ? -3.347 -4.095 4.029 1.00 95.50 89 PRO A O 1
ATOM 709 N N . ALA A 1 90 ? -1.300 -5.018 3.937 1.00 95.31 90 ALA A N 1
ATOM 710 C CA . ALA A 1 90 ? -1.137 -5.176 5.375 1.00 95.31 90 ALA A CA 1
ATOM 711 C C . ALA A 1 90 ? -0.819 -3.819 6.025 1.00 95.31 90 ALA A C 1
ATOM 713 O O . ALA A 1 90 ? -0.253 -2.917 5.394 1.00 95.31 90 ALA A O 1
ATOM 714 N N . LEU A 1 91 ? -1.198 -3.665 7.291 1.00 94.38 91 LEU A N 1
ATOM 715 C CA . LEU A 1 91 ? -1.025 -2.414 8.029 1.00 94.38 91 LEU A CA 1
ATOM 716 C C . LEU A 1 91 ? -0.326 -2.666 9.355 1.00 94.38 91 LEU A C 1
ATOM 718 O O . LEU A 1 91 ? -0.584 -3.673 10.009 1.00 94.38 91 LEU A O 1
ATOM 722 N N . GLN A 1 92 ? 0.448 -1.687 9.808 1.00 93.00 92 GLN A N 1
ATOM 723 C CA . GLN A 1 92 ? 0.799 -1.573 11.219 1.00 93.00 92 GLN A CA 1
ATOM 724 C C . GLN A 1 92 ? -0.126 -0.549 11.854 1.00 93.00 92 GLN A C 1
ATOM 726 O O . GLN A 1 92 ? -0.204 0.602 11.412 1.00 93.00 92 GLN A O 1
ATOM 731 N N . ALA A 1 93 ? -0.860 -0.979 12.872 1.00 91.50 93 ALA A N 1
ATOM 732 C CA . ALA A 1 93 ? -1.877 -0.160 13.500 1.00 91.50 93 ALA A CA 1
ATOM 733 C C . ALA A 1 93 ? -1.921 -0.390 15.008 1.00 91.50 93 ALA A C 1
ATOM 735 O O . ALA A 1 93 ? -1.573 -1.460 15.510 1.00 91.50 93 ALA A O 1
ATOM 736 N N . ARG A 1 94 ? -2.394 0.610 15.746 1.00 91.06 94 ARG A N 1
ATOM 737 C CA . ARG A 1 94 ? -2.592 0.516 17.194 1.00 91.06 94 ARG A CA 1
ATOM 738 C C . ARG A 1 94 ? -4.072 0.438 17.532 1.00 91.06 94 ARG A C 1
ATOM 740 O O . ARG A 1 94 ? -4.854 1.200 16.964 1.00 91.06 94 ARG A O 1
ATOM 747 N N . PRO A 1 95 ? -4.483 -0.454 18.448 1.00 90.06 95 PRO A N 1
ATOM 748 C CA . PRO A 1 95 ? -5.875 -0.539 18.859 1.00 90.06 95 PRO A CA 1
ATOM 749 C C . PRO A 1 95 ? -6.312 0.768 19.521 1.00 90.06 95 PRO A C 1
ATOM 751 O O . PRO A 1 95 ? -5.597 1.329 20.357 1.00 90.06 95 PRO A O 1
ATOM 754 N N . VAL A 1 96 ? -7.502 1.235 19.151 1.00 85.94 96 VAL A N 1
ATOM 755 C CA . VAL A 1 96 ? -8.171 2.362 19.799 1.00 85.94 96 VAL A CA 1
ATOM 756 C C . VAL A 1 96 ? -8.867 1.826 21.033 1.00 85.94 96 VAL A C 1
ATOM 758 O O . VAL A 1 96 ? -9.975 1.299 20.959 1.00 85.94 96 VAL A O 1
ATOM 761 N N . ASP A 1 97 ? -8.202 1.933 22.177 1.00 75.44 97 ASP A N 1
ATOM 762 C CA . ASP A 1 97 ? -8.824 1.576 23.445 1.00 75.44 9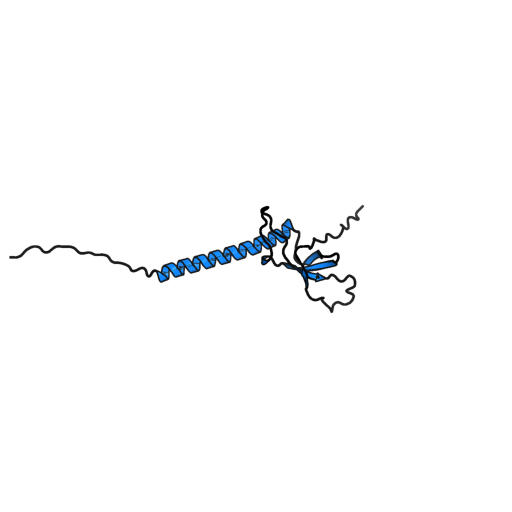7 ASP A CA 1
ATOM 763 C C . ASP A 1 97 ? -9.891 2.620 23.801 1.00 75.44 97 ASP A C 1
ATOM 765 O O . ASP A 1 97 ? -9.591 3.804 23.978 1.00 75.44 97 ASP A O 1
ATOM 769 N N . ALA A 1 98 ? -11.147 2.188 23.939 1.00 55.09 98 ALA A N 1
ATOM 770 C CA . ALA A 1 98 ? -12.268 3.055 24.321 1.00 55.09 98 ALA A CA 1
ATOM 771 C C . ALA A 1 98 ? -12.120 3.646 25.744 1.00 55.09 98 ALA A C 1
ATOM 773 O O . ALA A 1 98 ? -12.865 4.546 26.124 1.00 55.09 98 ALA A O 1
ATOM 774 N N . LEU A 1 99 ? -11.149 3.155 26.523 1.00 50.19 99 LEU A N 1
ATOM 775 C CA . LEU A 1 99 ? -10.897 3.495 27.926 1.00 50.19 99 LEU A CA 1
ATOM 776 C C . LEU A 1 99 ? -9.521 4.140 28.160 1.00 50.19 99 LEU A C 1
ATOM 778 O O . LEU A 1 99 ? -8.984 4.029 29.260 1.00 50.19 99 LEU A O 1
ATOM 782 N N . ALA A 1 100 ? -8.934 4.821 27.170 1.00 50.34 100 ALA A N 1
ATOM 783 C CA . ALA A 1 100 ? -7.651 5.520 27.316 1.00 50.34 100 ALA A CA 1
ATOM 784 C C . ALA A 1 100 ? -7.732 6.733 28.284 1.00 50.34 100 ALA A C 1
ATOM 786 O O . ALA A 1 100 ? -7.621 7.893 27.893 1.00 50.34 100 ALA A O 1
ATOM 787 N N . VAL A 1 101 ? -7.909 6.453 29.579 1.00 46.22 101 VAL A N 1
ATOM 788 C CA . VAL A 1 101 ? -7.947 7.387 30.716 1.00 46.22 101 VAL A CA 1
ATOM 789 C C . VAL A 1 101 ? -6.538 7.843 31.124 1.00 46.22 101 VAL A C 1
ATOM 791 O O . VAL A 1 101 ? -6.380 8.733 31.955 1.00 46.22 101 VAL A O 1
ATOM 794 N N . SER A 1 102 ? -5.473 7.339 30.504 1.00 44.84 102 SER A N 1
ATOM 795 C CA . SER A 1 102 ? -4.116 7.728 30.895 1.00 44.84 102 SER A CA 1
ATOM 796 C C . SER A 1 102 ? -3.170 7.736 29.699 1.00 44.84 102 SER A C 1
ATOM 798 O O . SER A 1 102 ? -2.767 6.702 29.178 1.00 44.84 102 SER A O 1
ATOM 800 N N . LYS A 1 103 ? -2.772 8.950 29.300 1.00 45.94 103 LYS A N 1
ATOM 801 C CA . LYS A 1 103 ? -1.857 9.330 28.204 1.00 45.94 103 LYS A CA 1
ATOM 802 C C . LYS A 1 103 ? -0.430 8.726 28.264 1.00 45.94 103 LYS A C 1
ATOM 804 O O . LYS A 1 103 ? 0.493 9.328 27.725 1.00 45.94 103 LYS A O 1
ATOM 809 N N . LYS A 1 104 ? -0.194 7.593 28.935 1.00 47.41 104 LYS A N 1
ATOM 810 C CA . LYS A 1 104 ? 1.156 7.037 29.155 1.00 47.41 104 LYS A CA 1
ATOM 811 C C . LYS A 1 104 ? 1.393 5.606 28.683 1.00 47.41 104 LYS A C 1
ATOM 813 O O . LYS A 1 104 ? 2.550 5.209 28.642 1.00 47.41 104 LYS A O 1
ATOM 818 N N . GLN A 1 105 ? 0.367 4.875 28.260 1.00 52.94 105 GLN A N 1
ATOM 819 C CA . GLN A 1 105 ? 0.550 3.546 27.679 1.00 52.94 105 GLN A CA 1
ATOM 820 C C . GLN A 1 105 ? 0.046 3.583 26.233 1.00 52.94 105 GLN A C 1
ATOM 822 O O . GLN A 1 105 ? -1.125 3.331 25.968 1.00 52.94 105 GLN A O 1
ATOM 827 N N . LEU A 1 106 ? 0.906 3.971 25.286 1.00 58.00 106 LEU A N 1
ATOM 828 C CA . LEU A 1 106 ? 0.620 3.665 23.885 1.00 58.00 106 LEU A CA 1
ATOM 829 C C . LEU A 1 106 ? 0.660 2.137 23.767 1.00 58.00 106 LEU A C 1
ATOM 831 O O . LEU A 1 106 ? 1.675 1.524 24.099 1.00 58.00 106 LEU A O 1
ATOM 835 N N . SER A 1 107 ? -0.444 1.525 23.347 1.00 70.94 107 SER A N 1
ATOM 836 C CA . SER A 1 107 ? -0.474 0.109 22.982 1.00 70.94 107 SER A CA 1
ATOM 837 C C . SER A 1 107 ? 0.565 -0.155 21.887 1.00 70.94 107 SER A C 1
ATOM 839 O O . SER A 1 107 ? 0.813 0.705 21.038 1.00 70.94 107 SER A O 1
ATOM 841 N N . ALA A 1 108 ? 1.221 -1.317 21.935 1.00 81.81 108 ALA A N 1
ATOM 842 C CA . ALA A 1 108 ? 2.199 -1.682 20.915 1.00 81.81 108 ALA A CA 1
ATOM 843 C C . ALA A 1 108 ? 1.514 -1.778 19.537 1.00 81.81 108 ALA A C 1
ATOM 845 O O . ALA A 1 108 ? 0.361 -2.220 19.473 1.00 81.81 108 ALA A O 1
ATOM 846 N N . PRO A 1 109 ? 2.186 -1.363 18.448 1.00 86.62 109 PRO A N 1
ATOM 847 C CA . PRO A 1 109 ? 1.663 -1.553 17.102 1.00 86.62 109 PRO A CA 1
ATOM 848 C C . PRO A 1 109 ? 1.482 -3.047 16.815 1.00 86.62 109 PRO A C 1
ATOM 850 O O . PRO A 1 109 ? 2.295 -3.879 17.220 1.00 86.62 109 PRO A O 1
ATOM 853 N N . VAL A 1 110 ? 0.391 -3.378 16.132 1.00 91.12 110 VAL A N 1
ATOM 854 C CA . VAL A 1 110 ? 0.019 -4.733 15.728 1.00 91.12 110 VAL A CA 1
ATOM 855 C C . VAL A 1 110 ? -0.075 -4.775 14.210 1.00 91.12 110 VAL A C 1
ATOM 857 O O . VAL A 1 110 ? -0.574 -3.838 13.582 1.00 91.12 110 VAL A O 1
ATOM 860 N N . GLN A 1 111 ? 0.384 -5.882 13.633 1.00 92.75 111 GLN A N 1
ATOM 861 C CA . GLN A 1 111 ? 0.200 -6.166 12.219 1.00 92.75 111 GLN A CA 1
ATOM 862 C C . GLN A 1 111 ? -1.254 -6.569 11.949 1.00 92.75 111 GLN A C 1
ATOM 864 O O . GLN A 1 111 ? -1.749 -7.536 12.529 1.00 92.75 111 GLN A O 1
ATOM 869 N N . LEU A 1 112 ? -1.928 -5.857 11.054 1.00 92.06 112 LEU A N 1
ATOM 870 C CA . LEU A 1 112 ? -3.258 -6.198 10.565 1.00 92.06 112 LEU A CA 1
ATOM 871 C C . LEU A 1 112 ? -3.159 -6.857 9.190 1.00 92.06 112 LEU A C 1
ATOM 873 O O . LEU A 1 112 ? -2.439 -6.384 8.305 1.00 92.06 112 LEU A O 1
ATOM 877 N N . ALA A 1 113 ? -3.918 -7.938 9.018 1.00 91.06 113 ALA A N 1
ATOM 878 C CA . ALA A 1 113 ? -4.108 -8.587 7.729 1.00 91.06 113 ALA A CA 1
ATOM 879 C C . ALA A 1 113 ? -4.958 -7.702 6.790 1.00 91.06 113 ALA A C 1
ATOM 881 O O . ALA A 1 113 ? -5.604 -6.769 7.259 1.00 91.06 113 ALA A O 1
ATOM 882 N N . PRO A 1 114 ? -5.005 -7.977 5.474 1.00 90.62 114 PRO A N 1
ATOM 883 C CA . PRO A 1 114 ? -5.750 -7.171 4.494 1.00 90.62 114 PRO A CA 1
ATOM 884 C C . PRO A 1 114 ? -7.289 -7.186 4.629 1.00 90.62 114 PRO A C 1
ATOM 886 O O . PRO A 1 114 ? -7.980 -6.696 3.736 1.00 90.62 114 PRO A O 1
ATOM 889 N N . ASP A 1 115 ? -7.833 -7.771 5.700 1.00 92.44 115 ASP A N 1
ATOM 890 C CA . ASP A 1 115 ? -9.266 -7.931 5.985 1.00 92.44 115 ASP A CA 1
ATOM 891 C C . ASP A 1 115 ? -9.892 -6.716 6.697 1.00 92.44 115 ASP A C 1
ATOM 893 O O . ASP A 1 115 ? -11.076 -6.722 7.026 1.00 92.44 115 ASP A O 1
ATOM 897 N N . TRP A 1 116 ? -9.106 -5.668 6.946 1.00 93.69 116 TRP A N 1
ATOM 898 C CA . TRP A 1 116 ? -9.569 -4.439 7.583 1.00 93.69 116 TRP A CA 1
ATOM 899 C C . TRP A 1 116 ? -10.520 -3.648 6.686 1.00 93.69 116 TRP A C 1
ATOM 901 O O . TRP A 1 116 ? -10.365 -3.640 5.470 1.00 93.69 116 TRP A O 1
ATOM 911 N N . GLU A 1 117 ? -11.439 -2.890 7.277 1.00 93.12 117 GLU A N 1
ATOM 912 C CA . GLU A 1 117 ? -12.331 -1.947 6.591 1.00 93.12 117 GLU A CA 1
ATOM 913 C C . GLU A 1 117 ? -12.167 -0.532 7.149 1.00 93.12 117 GLU A C 1
ATOM 915 O O . GLU A 1 117 ? -11.894 -0.358 8.334 1.00 93.12 117 GLU A O 1
ATOM 920 N N . ILE A 1 118 ? -12.344 0.505 6.321 1.00 92.81 118 ILE A N 1
ATOM 921 C CA . ILE A 1 118 ? -12.302 1.888 6.816 1.00 92.81 118 ILE A CA 1
ATOM 922 C C . ILE A 1 118 ? -13.486 2.149 7.741 1.00 92.81 118 ILE A C 1
ATOM 924 O O . ILE A 1 118 ? -14.648 2.033 7.348 1.00 92.81 118 ILE A O 1
ATOM 928 N N . PHE A 1 119 ? -13.179 2.582 8.961 1.00 90.56 119 PHE A N 1
ATOM 929 C CA . PHE A 1 119 ? -14.177 3.092 9.880 1.00 90.56 119 PHE A CA 1
ATOM 930 C C . PHE A 1 119 ? -14.605 4.485 9.425 1.00 90.56 119 PHE A C 1
ATOM 932 O O . PHE A 1 119 ? -13.842 5.450 9.510 1.00 90.56 119 PHE A O 1
ATOM 939 N N . ARG A 1 120 ? -15.849 4.602 8.964 1.00 83.00 120 ARG A N 1
ATOM 940 C CA . ARG A 1 120 ? -16.486 5.899 8.741 1.00 83.00 120 ARG A CA 1
ATOM 941 C C . ARG A 1 120 ? -17.272 6.256 10.000 1.00 83.00 120 ARG A C 1
ATOM 943 O O . ARG A 1 120 ? -18.262 5.580 10.280 1.00 83.00 120 ARG A O 1
ATOM 950 N N . PRO A 1 121 ? -16.855 7.266 10.784 1.00 71.88 121 PRO A N 1
ATOM 951 C CA . PRO A 1 121 ? -17.690 7.742 11.875 1.00 71.88 121 PRO A CA 1
ATOM 952 C C . PRO A 1 121 ? -19.011 8.216 11.268 1.00 71.8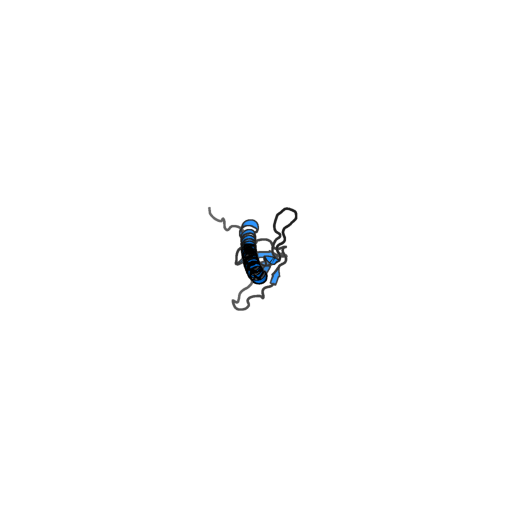8 121 PRO A C 1
ATOM 954 O O . PRO A 1 121 ? -18.993 8.986 10.312 1.00 71.88 121 PRO A O 1
ATOM 957 N N . ALA A 1 122 ? -20.138 7.723 11.787 1.00 68.12 122 ALA A N 1
ATOM 958 C CA . ALA A 1 122 ? -21.453 8.172 11.347 1.00 68.12 122 ALA A CA 1
ATOM 959 C C . ALA A 1 122 ? -21.491 9.704 11.391 1.00 68.12 122 ALA A C 1
ATOM 961 O O . ALA A 1 122 ? -21.116 10.305 12.406 1.00 68.12 122 ALA A O 1
ATOM 962 N N . ASP A 1 123 ? -21.877 10.315 10.271 1.00 54.84 123 ASP A N 1
ATOM 963 C CA . ASP A 1 123 ? -21.894 11.759 10.119 1.00 54.84 123 ASP A CA 1
ATOM 964 C C . ASP A 1 123 ? -22.622 12.387 11.307 1.00 54.84 123 ASP A C 1
ATOM 966 O O . ASP A 1 123 ? -23.770 12.065 11.618 1.00 54.84 123 ASP A O 1
ATOM 970 N N . ARG A 1 124 ? -21.964 13.338 11.972 1.00 52.00 124 ARG A N 1
ATOM 971 C CA . ARG A 1 124 ? -22.650 14.304 12.832 1.00 52.00 124 ARG A CA 1
ATOM 972 C C . ARG A 1 124 ? -23.450 15.273 11.951 1.00 52.00 124 ARG A C 1
ATOM 974 O O . ARG A 1 124 ? -23.268 16.481 12.038 1.00 52.00 124 ARG A O 1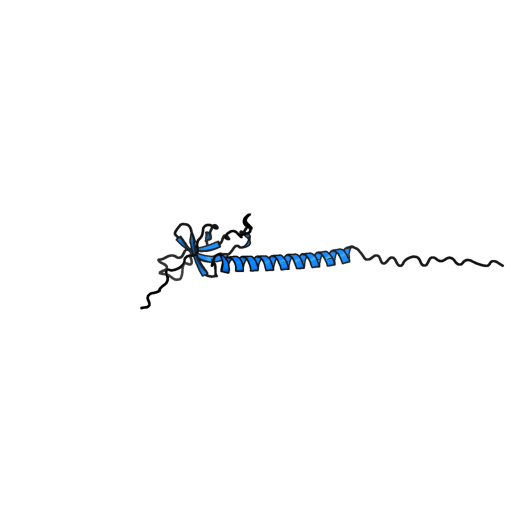
ATOM 981 N N . THR A 1 125 ? -24.344 14.775 11.104 1.00 52.84 125 THR A N 1
ATOM 982 C CA . THR A 1 125 ? -25.389 15.562 10.438 1.00 52.84 125 THR A CA 1
ATOM 983 C C . THR A 1 125 ? -26.589 15.677 11.370 1.00 52.84 125 THR A C 1
ATOM 985 O O . THR A 1 125 ? -27.709 15.281 11.077 1.00 52.84 125 THR A O 1
ATOM 988 N N . GLY A 1 126 ? -26.333 16.270 12.535 1.00 52.25 126 GLY A N 1
ATOM 989 C CA . GLY A 1 126 ? -27.331 17.041 13.251 1.00 52.25 126 GLY A CA 1
ATOM 990 C C . GLY A 1 126 ? -27.160 18.497 12.844 1.00 52.25 126 GLY A C 1
ATOM 991 O O . GLY A 1 126 ? -26.440 19.235 13.513 1.00 52.25 126 GLY A O 1
ATOM 992 N N . ARG A 1 127 ? -27.790 18.912 11.744 1.00 45.06 127 ARG A N 1
ATOM 993 C CA . ARG A 1 127 ? -28.140 20.320 11.550 1.00 45.06 127 ARG A CA 1
ATOM 994 C C . ARG A 1 127 ? -29.474 20.434 10.819 1.00 45.06 127 ARG A C 1
ATOM 996 O O . ARG A 1 127 ? -29.629 19.933 9.711 1.00 45.06 127 ARG A O 1
ATOM 1003 N N . ILE A 1 128 ? -30.385 21.027 11.584 1.00 51.38 128 ILE A N 1
ATOM 1004 C CA . ILE A 1 128 ? -31.751 21.478 11.319 1.00 51.38 128 ILE A CA 1
ATOM 1005 C C . ILE A 1 128 ? -31.717 22.578 10.258 1.00 51.38 128 ILE A C 1
ATOM 1007 O O . ILE A 1 128 ? -30.742 23.369 10.301 1.00 51.38 128 ILE A O 1
#

Radius of gyration: 30.81 Å; chains: 1; bounding box: 99×32×92 Å

Secondary structure (DSSP, 8-state):
------------------HHHHHHHHHHHHHHHHHHHHHHHHHHHHHHHHHTS---TT-EEEETTEEEEEEEEEGGG--B-TTSPBPPPEEEEEE--TT---TT-PPPPEEEPTT-EE--PPP-----

pLDDT: mean 79.86, std 19.41, range [38.53, 98.19]

Foldseek 3Di:
DDDDDDDDDPDDPPPPPPVVVVVVVVVVVVVVVVVVVVVVLLVVLVVCCCPVQVDDQQFWKDDPNFIWGFHDWDSVQWDQDPVRDIQATKTFTFTDDPPPPDPPDGGGTDIDDSRIHGDDDDDPPPDD